Protein AF-A0A0G4NPZ3-F1 (afdb_monomer)

Nearest PDB structures (foldseek):
  5c4r-assembly1_A  TM=7.614E-01  e=9.612E-01  Rhodobacter capsulatus SB 1003
  8t5b-assembly1_A  TM=6.189E-01  e=8.976E-01  Human immunodeficiency virus 1
  7f06-assembly1_A  TM=5.908E-01  e=5.556E-01  Streptomyces sp.
  2rfl-assembly1_A  TM=5.561E-01  e=1.450E+00  Agrobacterium fabrum str. C58
  1vch-assembly2_D  TM=4.990E-01  e=2.508E+00  Thermus thermophilus

Sequence (69 aa):
VYHVPFLVIFRQATFPTVFSFFPIFRNIVIRERIEIVHGHASLSSLCHEAILHGRTMGLRTLFTDHSLF

InterPro domains:
  IPR013234 PIGA, GPI anchor biosynthesis [PF08288] (1-69)

Mean predicted aligned error: 3.25 Å

Secondary structure (DSSP, 8-state):
-------EEETTEEP--TTTTHHHHHHHHHHTT--EEEE--TT-HHHHHHHHHHHHTT-EEEE------

pLDDT: mean 93.52, std 8.76, range [51.97, 98.5]

Structure (mmCIF, N/CA/C/O backbone):
data_AF-A0A0G4NPZ3-F1
#
_entry.id   AF-A0A0G4NPZ3-F1
#
loop_
_atom_site.group_PDB
_atom_site.id
_atom_site.type_symbol
_atom_site.label_atom_id
_atom_site.label_alt_id
_atom_site.label_comp_id
_atom_site.label_asym_id
_atom_site.label_entity_id
_atom_site.label_seq_id
_atom_site.pdbx_PDB_ins_code
_atom_site.Cartn_x
_atom_site.Cartn_y
_atom_site.Cartn_z
_atom_site.occupancy
_atom_site.B_iso_or_equiv
_atom_site.auth_seq_id
_atom_site.auth_comp_id
_atom_site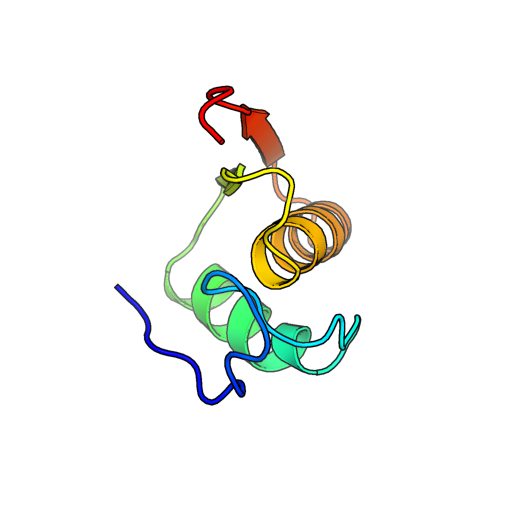.auth_asym_id
_atom_site.auth_atom_id
_atom_site.pdbx_PDB_model_num
ATOM 1 N N . VAL A 1 1 ? 4.728 -9.930 7.265 1.00 90.00 1 VAL A N 1
ATOM 2 C CA . VAL A 1 1 ? 5.261 -9.425 5.975 1.00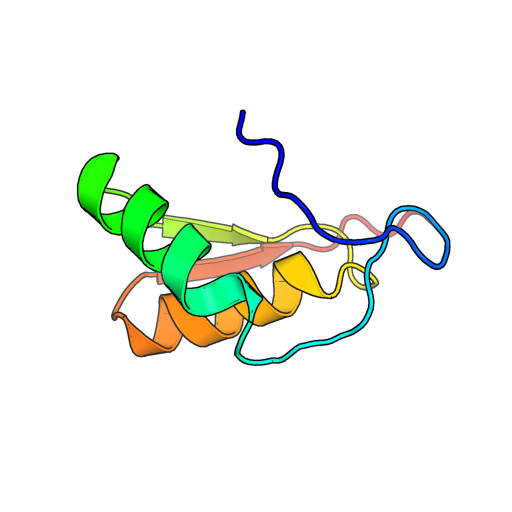 90.00 1 VAL A CA 1
ATOM 3 C C . VAL A 1 1 ? 4.456 -10.066 4.857 1.00 90.00 1 VAL A C 1
ATOM 5 O O . VAL A 1 1 ? 4.238 -11.269 4.928 1.00 90.00 1 VAL A O 1
ATOM 8 N N . TYR A 1 2 ? 3.968 -9.283 3.890 1.00 95.31 2 TYR A N 1
ATOM 9 C CA . TYR A 1 2 ? 3.177 -9.771 2.753 1.00 95.31 2 TYR A CA 1
ATOM 10 C C . TYR A 1 2 ? 3.966 -9.586 1.460 1.00 95.31 2 TYR A C 1
ATOM 12 O O . TYR A 1 2 ? 4.359 -8.466 1.147 1.00 95.31 2 TYR A O 1
ATOM 20 N N . HIS A 1 3 ? 4.166 -10.665 0.704 1.00 94.75 3 HIS A N 1
ATOM 21 C CA . HIS A 1 3 ? 4.663 -10.593 -0.668 1.00 94.75 3 HIS A CA 1
ATOM 22 C C . HIS A 1 3 ? 3.463 -10.604 -1.610 1.00 94.75 3 HIS A C 1
ATOM 24 O O . HIS A 1 3 ? 2.635 -11.512 -1.549 1.00 94.75 3 HIS A O 1
ATOM 30 N N . VAL A 1 4 ? 3.350 -9.577 -2.446 1.00 94.62 4 VAL A N 1
ATOM 31 C CA . VAL A 1 4 ? 2.221 -9.398 -3.364 1.00 94.62 4 VAL A CA 1
ATOM 32 C C . VAL A 1 4 ? 2.680 -9.610 -4.810 1.00 94.62 4 VAL A C 1
ATOM 34 O O . VAL A 1 4 ? 3.826 -9.291 -5.125 1.00 94.62 4 VAL A O 1
ATOM 37 N N . PRO A 1 5 ? 1.827 -10.153 -5.697 1.00 94.94 5 PRO A N 1
ATOM 38 C CA . PRO A 1 5 ? 2.228 -10.600 -7.031 1.00 94.94 5 PRO A CA 1
ATOM 39 C C . PRO A 1 5 ? 2.303 -9.435 -8.035 1.00 94.94 5 PRO A C 1
ATOM 41 O O . PRO A 1 5 ? 1.601 -9.426 -9.042 1.00 94.94 5 PRO A O 1
ATOM 44 N N . PHE A 1 6 ? 3.141 -8.435 -7.754 1.00 95.44 6 PHE A N 1
ATOM 45 C CA . PHE A 1 6 ? 3.389 -7.304 -8.649 1.00 95.44 6 PHE A CA 1
ATOM 46 C C . PHE A 1 6 ? 4.785 -7.387 -9.253 1.00 95.44 6 PHE A C 1
ATOM 48 O O . PHE A 1 6 ? 5.763 -7.672 -8.563 1.00 95.44 6 PHE A O 1
ATOM 55 N N . LEU A 1 7 ? 4.876 -7.108 -10.553 1.00 95.75 7 LEU A N 1
ATOM 56 C CA . LEU A 1 7 ? 6.148 -7.067 -11.258 1.00 95.75 7 LEU A CA 1
ATOM 57 C C . LEU A 1 7 ? 6.988 -5.888 -10.756 1.00 95.75 7 LEU A C 1
ATOM 59 O O . LEU A 1 7 ? 6.565 -4.733 -10.841 1.00 95.75 7 LEU A O 1
ATOM 63 N N . VAL A 1 8 ? 8.195 -6.188 -10.282 1.00 95.00 8 VAL A N 1
ATOM 64 C CA . VAL A 1 8 ? 9.224 -5.182 -10.009 1.00 95.00 8 VAL A CA 1
ATOM 65 C C . VAL A 1 8 ? 9.806 -4.719 -11.339 1.00 95.00 8 VAL A C 1
ATOM 67 O O . VAL A 1 8 ? 10.304 -5.531 -12.114 1.00 95.00 8 VAL A O 1
ATOM 70 N N . ILE A 1 9 ? 9.739 -3.416 -11.600 1.00 94.00 9 ILE A N 1
ATOM 71 C CA . ILE A 1 9 ? 10.164 -2.817 -12.870 1.00 94.00 9 ILE A CA 1
ATOM 72 C C . ILE A 1 9 ? 11.516 -2.126 -12.728 1.00 94.00 9 ILE A C 1
ATOM 74 O O . ILE A 1 9 ? 12.401 -2.325 -13.554 1.00 94.00 9 ILE A O 1
ATOM 78 N N . PHE A 1 10 ? 11.699 -1.311 -11.690 1.00 90.88 10 PHE A N 1
ATOM 79 C CA . PHE A 1 10 ? 12.923 -0.531 -11.511 1.00 90.88 10 PHE A CA 1
ATOM 80 C C . PHE A 1 10 ? 13.140 -0.201 -10.036 1.00 90.88 10 PHE A C 1
ATOM 82 O O . PHE A 1 10 ? 12.191 0.166 -9.353 1.00 90.88 10 PHE A O 1
ATOM 89 N N . ARG A 1 11 ? 14.378 -0.330 -9.536 1.00 88.31 11 ARG A N 1
ATOM 90 C CA . ARG A 1 11 ? 14.764 -0.003 -8.141 1.00 88.31 11 ARG A CA 1
ATOM 91 C C . ARG A 1 11 ? 13.788 -0.533 -7.075 1.00 88.31 11 ARG A C 1
ATOM 93 O O . ARG A 1 11 ? 13.412 0.191 -6.164 1.00 88.31 11 ARG A O 1
ATOM 100 N N . GLN A 1 12 ? 13.375 -1.797 -7.194 1.00 91.00 12 GLN A N 1
ATOM 101 C CA . GLN A 1 12 ? 12.415 -2.433 -6.273 1.00 91.00 12 GLN A CA 1
ATOM 102 C C . GLN A 1 12 ? 11.018 -1.774 -6.232 1.00 91.00 12 GLN A C 1
ATOM 104 O O . GLN A 1 12 ? 10.221 -2.071 -5.347 1.00 91.00 12 GLN A O 1
ATOM 109 N N . ALA A 1 13 ? 10.686 -0.928 -7.210 1.00 92.75 13 ALA A N 1
ATOM 110 C CA . ALA A 1 13 ? 9.355 -0.369 -7.409 1.00 92.75 13 ALA A CA 1
ATOM 111 C C . ALA A 1 13 ? 8.607 -1.100 -8.535 1.00 92.75 13 ALA A C 1
ATOM 113 O O . ALA A 1 13 ? 9.208 -1.628 -9.477 1.00 92.75 13 ALA A O 1
ATOM 114 N N . THR A 1 14 ? 7.280 -1.116 -8.439 1.00 95.44 14 THR A N 1
ATOM 115 C CA . THR A 1 14 ? 6.379 -1.724 -9.426 1.00 95.44 14 THR A CA 1
ATOM 116 C C . THR A 1 14 ? 5.812 -0.655 -10.360 1.00 95.44 14 THR A C 1
ATOM 118 O O . THR A 1 14 ? 5.959 0.544 -10.103 1.00 95.44 14 THR A O 1
ATOM 121 N N . PHE A 1 15 ? 5.113 -1.054 -11.425 1.00 94.69 15 PHE A N 1
ATOM 122 C CA . PHE A 1 15 ? 4.305 -0.096 -12.190 1.00 94.69 15 PHE A CA 1
ATOM 123 C C . PHE A 1 15 ? 3.256 0.561 -11.274 1.00 94.69 15 PHE A C 1
ATOM 125 O O . PHE A 1 15 ? 2.681 -0.154 -10.447 1.00 94.69 15 PHE A O 1
ATOM 132 N N . PRO A 1 16 ? 2.979 1.871 -11.397 1.00 92.69 16 PRO A N 1
ATOM 133 C CA . PRO A 1 16 ? 1.838 2.488 -10.731 1.00 92.69 16 PRO A CA 1
ATOM 134 C C . PRO A 1 16 ? 0.547 1.968 -11.370 1.00 92.69 16 PRO A C 1
ATOM 136 O O . PRO A 1 16 ? 0.184 2.346 -12.482 1.00 92.69 16 PRO A O 1
ATOM 139 N N . THR A 1 17 ? -0.134 1.062 -10.676 1.00 91.38 17 THR A N 1
ATOM 140 C CA . THR A 1 17 ? -1.380 0.443 -11.154 1.00 91.38 17 THR A CA 1
ATOM 141 C C . THR A 1 17 ? -2.622 1.188 -10.686 1.00 91.38 17 THR A C 1
ATOM 143 O O . THR A 1 17 ? -3.698 0.991 -11.248 1.00 91.38 17 THR A O 1
ATOM 146 N N . VAL A 1 18 ? -2.465 2.050 -9.676 1.00 87.62 18 VAL A N 1
ATOM 147 C CA . VAL A 1 18 ? -3.485 2.867 -9.002 1.00 87.62 18 VAL A CA 1
ATOM 148 C C . VAL A 1 18 ? -4.571 2.042 -8.310 1.00 87.62 18 VAL A C 1
ATOM 150 O O . VAL A 1 18 ? -4.837 2.282 -7.141 1.00 87.62 18 VAL A O 1
ATOM 153 N N . PHE A 1 19 ? -5.194 1.068 -8.976 1.00 93.31 19 PHE A N 1
ATOM 154 C CA . PHE A 1 19 ? -6.304 0.274 -8.444 1.00 93.31 19 PHE A CA 1
ATOM 155 C C . PHE A 1 19 ? -5.996 -1.217 -8.297 1.00 93.31 19 PHE A C 1
ATOM 157 O O . PHE A 1 19 ? -6.624 -1.869 -7.467 1.00 93.31 19 PHE A O 1
ATOM 164 N N . SER A 1 20 ? -5.047 -1.786 -9.049 1.00 94.38 20 SER A N 1
ATOM 165 C CA . SER A 1 20 ? -4.818 -3.241 -9.018 1.00 94.38 20 SER A CA 1
ATOM 166 C C . SER A 1 20 ? -4.307 -3.735 -7.662 1.00 94.38 20 SER A C 1
ATOM 168 O O . SER A 1 20 ? -4.611 -4.861 -7.274 1.00 94.38 20 SER A O 1
ATOM 170 N N . PHE A 1 21 ? -3.579 -2.904 -6.908 1.00 96.19 21 PHE A N 1
ATOM 171 C CA . PHE A 1 21 ? -3.135 -3.233 -5.548 1.00 96.19 21 PHE A CA 1
ATOM 172 C C . PHE A 1 21 ? -4.258 -3.164 -4.501 1.00 96.19 21 PHE A C 1
ATOM 174 O O . PHE A 1 21 ? -4.195 -3.848 -3.475 1.00 96.19 21 PHE A O 1
ATOM 181 N N . PHE A 1 22 ? -5.316 -2.389 -4.760 1.00 97.44 22 PHE A N 1
ATOM 182 C CA . PHE A 1 22 ? -6.343 -2.079 -3.766 1.00 97.44 22 PHE A CA 1
ATOM 183 C C . PHE A 1 22 ? -7.056 -3.305 -3.172 1.00 97.44 22 PHE A C 1
ATOM 185 O O . PHE A 1 22 ? -7.174 -3.360 -1.947 1.00 97.44 22 PHE A O 1
ATOM 192 N N . PRO A 1 23 ? -7.502 -4.317 -3.950 1.00 97.19 23 PRO A N 1
ATOM 193 C CA . PRO A 1 23 ? -8.207 -5.467 -3.382 1.00 97.19 23 PRO A CA 1
ATOM 194 C C . PRO A 1 23 ? -7.360 -6.243 -2.366 1.00 97.19 23 PRO A C 1
ATOM 196 O O . PRO A 1 23 ? -7.864 -6.640 -1.313 1.00 97.19 23 PRO A O 1
ATOM 199 N N . ILE A 1 24 ? -6.066 -6.414 -2.659 1.00 97.19 24 ILE A N 1
ATOM 200 C CA . ILE A 1 24 ? -5.120 -7.113 -1.782 1.00 97.19 24 ILE A CA 1
ATOM 201 C C . ILE A 1 24 ? -4.838 -6.261 -0.543 1.00 97.19 24 ILE A C 1
ATOM 203 O O . ILE A 1 24 ? -4.952 -6.752 0.581 1.00 97.19 24 ILE A O 1
ATOM 207 N N . PHE A 1 25 ? -4.541 -4.974 -0.735 1.00 98.00 25 PHE A N 1
ATOM 208 C CA . PHE A 1 25 ? -4.300 -4.033 0.357 1.00 98.00 25 PHE A CA 1
ATOM 209 C C . PHE A 1 25 ? -5.486 -3.956 1.328 1.00 98.00 25 PHE A C 1
ATOM 211 O O . PHE A 1 25 ? -5.316 -4.131 2.534 1.00 98.00 25 PHE A O 1
ATOM 218 N N . ARG A 1 26 ? -6.708 -3.781 0.807 1.00 98.06 26 ARG A N 1
ATOM 219 C CA . ARG A 1 26 ? -7.941 -3.719 1.601 1.00 98.06 26 ARG A CA 1
ATOM 220 C C . ARG A 1 26 ? -8.162 -4.997 2.404 1.00 98.06 26 ARG A C 1
ATOM 222 O O . ARG A 1 26 ? -8.557 -4.918 3.566 1.00 98.06 26 ARG A O 1
ATOM 229 N N . ASN A 1 27 ? -7.938 -6.165 1.796 1.00 98.38 27 ASN A N 1
ATOM 230 C CA . ASN A 1 27 ? -8.088 -7.444 2.488 1.00 98.38 27 ASN A CA 1
ATOM 231 C C . ASN A 1 27 ? -7.142 -7.539 3.691 1.00 98.38 27 ASN A C 1
ATOM 233 O O . ASN A 1 27 ? -7.593 -7.872 4.786 1.00 98.38 27 ASN A O 1
ATOM 237 N N . ILE A 1 28 ? -5.871 -7.175 3.498 1.00 98.25 28 ILE A N 1
ATOM 238 C CA . ILE A 1 28 ?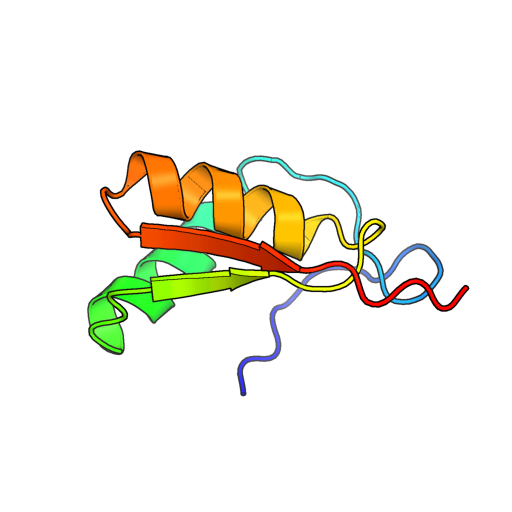 -4.859 -7.169 4.558 1.00 98.25 28 ILE A CA 1
ATOM 239 C C . ILE A 1 28 ? -5.268 -6.204 5.671 1.00 98.25 28 ILE A C 1
ATOM 241 O O . ILE A 1 28 ? -5.385 -6.612 6.820 1.00 98.25 28 ILE A O 1
ATOM 245 N N . VAL A 1 29 ? -5.549 -4.943 5.340 1.00 98.19 29 VAL A N 1
ATOM 246 C CA . VAL A 1 29 ? -5.871 -3.910 6.335 1.00 98.19 29 VAL A CA 1
ATOM 247 C C . VAL A 1 29 ? -7.067 -4.293 7.203 1.00 98.19 29 VAL A C 1
ATOM 249 O O . VAL A 1 29 ? -7.002 -4.154 8.423 1.00 98.19 29 VAL A O 1
ATOM 252 N N . ILE A 1 30 ? -8.148 -4.792 6.598 1.00 98.31 30 ILE A N 1
ATOM 253 C CA . ILE A 1 30 ? -9.358 -5.168 7.340 1.00 98.31 30 ILE A CA 1
ATOM 254 C C . ILE A 1 30 ? -9.096 -6.390 8.219 1.00 98.31 30 ILE A C 1
ATOM 256 O O . ILE A 1 30 ? -9.477 -6.400 9.389 1.00 98.31 30 ILE A O 1
ATOM 260 N N . ARG A 1 31 ? -8.447 -7.422 7.668 1.00 98.44 31 ARG A N 1
ATOM 261 C CA . ARG A 1 31 ? -8.189 -8.674 8.387 1.00 98.44 31 ARG A CA 1
ATOM 262 C C . ARG A 1 31 ? -7.261 -8.462 9.577 1.00 98.44 31 ARG A C 1
ATOM 264 O O . ARG A 1 31 ? -7.524 -8.983 10.655 1.00 98.44 31 ARG A O 1
ATOM 271 N N . GLU A 1 32 ? -6.211 -7.676 9.375 1.00 98.31 32 GLU A N 1
ATOM 272 C CA . GLU A 1 32 ? -5.207 -7.375 10.395 1.00 98.31 32 GLU A CA 1
ATOM 273 C C . GLU A 1 32 ? -5.646 -6.251 11.346 1.00 98.31 32 GLU A C 1
ATOM 275 O O . GLU A 1 32 ? -4.918 -5.928 12.280 1.00 98.31 32 GLU A O 1
ATOM 280 N N . ARG A 1 33 ? -6.834 -5.659 11.134 1.00 98.00 33 ARG A N 1
ATOM 281 C CA . ARG A 1 33 ? -7.361 -4.527 11.918 1.00 98.00 33 ARG A CA 1
ATOM 282 C C . ARG A 1 33 ? -6.366 -3.363 11.993 1.00 98.00 33 ARG A C 1
ATOM 284 O O . ARG A 1 33 ? -6.151 -2.778 13.050 1.00 98.00 33 ARG A O 1
ATOM 291 N N . ILE A 1 34 ? -5.744 -3.043 10.860 1.00 98.19 34 ILE A N 1
ATOM 292 C CA . ILE A 1 34 ? -4.783 -1.943 10.758 1.00 98.19 34 ILE A CA 1
ATOM 293 C C . ILE A 1 34 ? -5.522 -0.609 10.896 1.00 98.19 34 ILE A C 1
ATOM 295 O O . ILE A 1 34 ? -6.487 -0.355 10.182 1.00 98.19 34 ILE A O 1
ATOM 299 N N . GLU A 1 35 ? -5.023 0.264 11.771 1.00 98.19 35 GLU A N 1
ATOM 300 C CA . GLU A 1 35 ? -5.574 1.610 11.999 1.00 98.19 35 GLU A CA 1
ATOM 301 C C . GLU A 1 35 ? -4.691 2.734 11.430 1.00 98.19 35 GLU A C 1
ATOM 303 O O . GLU A 1 35 ? -5.137 3.877 11.273 1.00 98.19 35 GLU A O 1
ATOM 308 N N . ILE A 1 36 ? -3.418 2.429 11.156 1.00 98.31 36 ILE A N 1
ATOM 309 C CA . ILE A 1 36 ? -2.411 3.3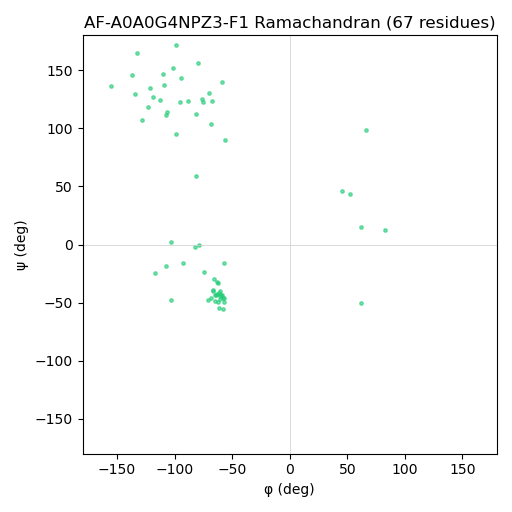90 10.703 1.00 98.31 36 ILE A CA 1
ATOM 310 C C . ILE A 1 36 ? -1.626 2.793 9.537 1.00 98.31 36 ILE A C 1
ATOM 312 O O . ILE A 1 36 ? -1.098 1.688 9.636 1.00 98.31 36 ILE A O 1
ATOM 316 N N . VAL A 1 37 ? -1.514 3.550 8.449 1.00 98.19 37 VAL A N 1
ATOM 317 C CA . VAL A 1 37 ? -0.651 3.231 7.308 1.00 98.19 37 VAL A CA 1
ATOM 318 C C . VAL A 1 37 ? 0.544 4.168 7.349 1.00 98.19 37 VAL A C 1
ATOM 320 O O . VAL A 1 37 ? 0.402 5.380 7.181 1.00 98.19 37 VAL A O 1
ATOM 323 N N . HIS A 1 38 ? 1.724 3.604 7.569 1.00 97.62 38 HIS A N 1
ATOM 324 C CA . HIS A 1 38 ? 2.982 4.336 7.527 1.00 97.62 38 HIS A CA 1
ATOM 325 C C . HIS A 1 38 ? 3.744 3.946 6.263 1.00 97.62 38 HIS A C 1
ATOM 327 O O . HIS A 1 38 ? 4.164 2.801 6.114 1.00 97.62 38 HIS A O 1
ATOM 333 N N . GLY A 1 39 ? 3.860 4.887 5.330 1.00 95.06 39 GLY A N 1
ATOM 334 C CA . GLY A 1 39 ? 4.596 4.711 4.086 1.00 95.06 39 GLY A CA 1
ATOM 335 C C . GLY A 1 39 ? 6.037 5.215 4.168 1.00 95.06 39 GLY A C 1
ATOM 336 O O . GLY A 1 39 ? 6.309 6.261 4.761 1.00 95.06 39 GLY A O 1
ATOM 337 N N . HIS A 1 40 ? 6.930 4.487 3.499 1.00 93.44 40 HIS A N 1
ATOM 338 C CA . HIS A 1 40 ? 8.337 4.829 3.290 1.00 93.44 40 HIS A CA 1
ATOM 339 C C . HIS A 1 40 ? 8.720 4.646 1.817 1.00 93.44 40 HIS A C 1
ATOM 341 O O . HIS A 1 40 ? 8.015 3.958 1.077 1.00 93.44 40 HIS A O 1
ATOM 347 N N . ALA A 1 41 ? 9.865 5.215 1.431 1.00 90.00 41 ALA A N 1
ATOM 348 C CA . ALA A 1 41 ? 10.427 5.221 0.079 1.00 90.00 41 ALA A CA 1
ATOM 349 C C . ALA A 1 41 ? 9.592 6.024 -0.935 1.00 90.00 41 ALA A C 1
ATOM 351 O O . ALA A 1 41 ? 8.635 5.520 -1.529 1.00 90.00 41 ALA A O 1
ATOM 352 N N . SER A 1 42 ? 10.018 7.267 -1.187 1.00 88.94 42 SER A N 1
ATOM 353 C CA . SER A 1 42 ? 9.385 8.222 -2.117 1.00 88.94 42 SER A CA 1
ATOM 354 C C . SER A 1 42 ? 9.229 7.745 -3.566 1.00 88.94 42 SER A C 1
ATOM 356 O O . SER A 1 42 ? 8.419 8.303 -4.299 1.00 88.94 42 SER A O 1
ATOM 358 N N . LEU A 1 43 ? 9.931 6.692 -3.993 1.00 90.69 43 LEU A N 1
ATOM 359 C CA . LEU A 1 43 ? 9.789 6.113 -5.339 1.00 90.69 43 LEU A CA 1
ATOM 360 C C . LEU A 1 43 ? 8.970 4.810 -5.382 1.00 90.69 43 LEU A C 1
ATOM 362 O O . LEU A 1 43 ? 8.821 4.214 -6.448 1.00 90.69 43 LEU A O 1
ATOM 366 N N . SER A 1 44 ? 8.424 4.346 -4.253 1.00 92.69 44 SER A N 1
ATOM 367 C CA . SER A 1 44 ? 7.594 3.138 -4.214 1.00 92.69 44 SER A CA 1
ATOM 368 C C . SER A 1 44 ? 6.159 3.437 -4.652 1.00 92.69 44 SER A C 1
ATOM 370 O O . SER A 1 44 ? 5.407 4.112 -3.949 1.00 92.69 44 SER A O 1
ATOM 372 N N . SER A 1 45 ? 5.741 2.902 -5.797 1.00 94.62 45 SER A N 1
ATOM 373 C CA . SER A 1 45 ? 4.361 3.013 -6.297 1.00 94.62 45 SER A CA 1
ATOM 374 C C . SER A 1 45 ? 3.343 2.389 -5.336 1.00 94.62 45 SER A C 1
ATOM 376 O O . SER A 1 45 ? 2.352 3.033 -4.997 1.00 94.62 45 SER A O 1
ATOM 37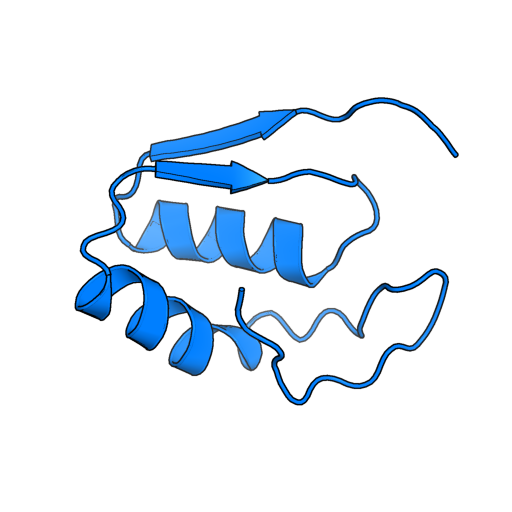8 N N . LEU A 1 46 ? 3.627 1.199 -4.793 1.00 95.81 46 LEU A N 1
ATOM 379 C CA . LEU A 1 46 ? 2.766 0.553 -3.792 1.00 95.81 46 LEU A CA 1
ATOM 380 C C . LEU A 1 46 ? 2.630 1.372 -2.499 1.00 95.81 46 LEU A C 1
ATOM 382 O O . LEU A 1 46 ? 1.569 1.350 -1.883 1.00 95.81 46 LEU A O 1
ATOM 386 N N . CYS A 1 47 ? 3.670 2.109 -2.092 1.00 95.56 47 CYS A N 1
ATOM 387 C CA . CYS A 1 47 ? 3.601 3.007 -0.934 1.00 95.56 47 CYS A CA 1
ATOM 388 C C . CYS A 1 47 ? 2.567 4.121 -1.152 1.00 95.56 47 CYS A C 1
ATOM 390 O O . CYS A 1 47 ? 1.682 4.326 -0.320 1.00 95.56 47 CYS A O 1
ATOM 392 N N . HIS A 1 48 ? 2.630 4.794 -2.301 1.00 95.75 48 HIS A N 1
ATOM 393 C CA . HIS A 1 48 ? 1.702 5.875 -2.633 1.00 95.75 48 HIS A CA 1
ATOM 394 C C . HIS A 1 48 ? 0.272 5.359 -2.811 1.00 95.75 48 HIS A C 1
ATOM 396 O O . HIS A 1 48 ? -0.669 5.985 -2.322 1.00 95.75 48 HIS A O 1
ATOM 402 N N . GLU A 1 49 ? 0.100 4.191 -3.435 1.00 97.06 49 GLU A N 1
ATOM 403 C CA . GLU A 1 49 ? -1.207 3.537 -3.545 1.00 97.06 49 GLU A CA 1
ATOM 404 C C . GLU A 1 49 ? -1.762 3.147 -2.162 1.00 97.06 49 GLU A C 1
ATOM 406 O O . GLU A 1 49 ? -2.933 3.398 -1.885 1.00 97.06 49 GLU A O 1
ATOM 411 N N . ALA A 1 50 ? -0.937 2.607 -1.2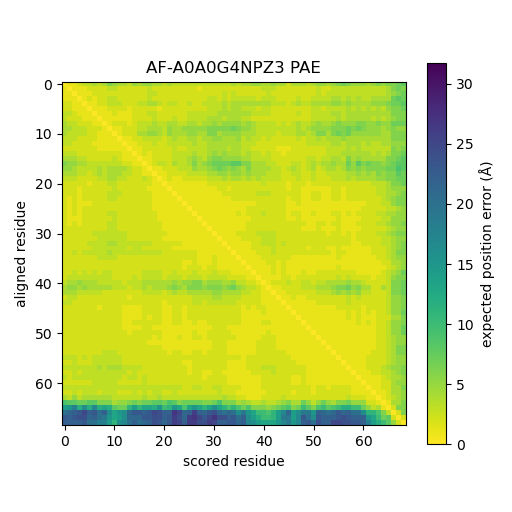56 1.00 97.38 50 ALA A N 1
ATOM 412 C CA . ALA A 1 50 ? -1.344 2.278 0.114 1.00 97.38 50 ALA A CA 1
ATOM 413 C C . ALA A 1 50 ? -1.793 3.516 0.905 1.00 97.38 50 ALA A C 1
ATOM 415 O O . ALA A 1 50 ? -2.787 3.458 1.628 1.00 97.38 50 ALA A O 1
ATOM 416 N N . ILE A 1 51 ? -1.076 4.636 0.773 1.00 97.75 51 ILE A N 1
ATOM 417 C CA . ILE A 1 51 ? -1.439 5.904 1.419 1.00 97.75 51 ILE A CA 1
ATOM 418 C C . ILE A 1 51 ? -2.761 6.425 0.853 1.00 97.75 51 ILE A C 1
ATOM 420 O O . ILE A 1 51 ? -3.660 6.762 1.623 1.00 97.75 51 ILE A O 1
ATOM 424 N N . LEU A 1 52 ? -2.904 6.455 -0.475 1.00 97.56 52 LEU A N 1
ATOM 425 C CA . LEU A 1 52 ? -4.124 6.914 -1.138 1.00 97.56 52 LEU A CA 1
ATOM 426 C C . LEU A 1 52 ? -5.336 6.089 -0.684 1.00 97.56 52 LEU A C 1
ATOM 428 O O . LEU A 1 52 ? -6.297 6.637 -0.144 1.00 97.56 52 LEU A O 1
ATOM 432 N N . HIS A 1 53 ? -5.260 4.766 -0.831 1.00 98.00 53 HIS A N 1
ATOM 433 C CA . HIS A 1 53 ? -6.349 3.861 -0.466 1.00 98.00 53 HIS A CA 1
ATOM 434 C C . HIS A 1 53 ? -6.609 3.831 1.032 1.00 98.00 53 HIS A C 1
ATOM 436 O O . HIS A 1 53 ? -7.764 3.812 1.452 1.00 98.00 53 HIS A O 1
ATOM 442 N N . GLY A 1 54 ? -5.559 3.866 1.853 1.00 98.12 54 GLY A N 1
ATOM 443 C CA . GLY A 1 54 ? -5.681 3.932 3.306 1.00 98.12 54 GLY A CA 1
ATOM 444 C C . GLY A 1 54 ? -6.458 5.169 3.743 1.00 98.12 54 GLY A C 1
ATOM 445 O O . GLY A 1 54 ? -7.374 5.065 4.561 1.00 98.12 54 GLY A O 1
ATOM 446 N N . ARG A 1 55 ? -6.174 6.326 3.131 1.00 98.00 55 ARG A N 1
ATOM 447 C CA . ARG A 1 55 ? -6.909 7.567 3.385 1.00 98.00 55 ARG A CA 1
ATOM 448 C C . ARG A 1 55 ? -8.374 7.452 2.958 1.00 98.00 55 ARG A C 1
ATOM 450 O O . ARG A 1 55 ? -9.247 7.847 3.727 1.00 98.00 55 ARG A O 1
ATOM 457 N N . THR A 1 56 ? -8.652 6.865 1.791 1.00 97.12 56 THR A N 1
ATOM 458 C CA . THR A 1 56 ? -10.023 6.604 1.305 1.00 97.12 56 THR A CA 1
ATOM 459 C C . THR A 1 56 ? -10.795 5.637 2.206 1.00 97.12 56 THR A C 1
ATOM 461 O O . THR A 1 56 ? -12.003 5.776 2.368 1.00 97.12 56 THR A O 1
ATOM 464 N N . MET A 1 57 ? -10.109 4.685 2.839 1.00 97.94 57 MET A N 1
ATOM 465 C CA . MET A 1 57 ? -10.690 3.749 3.805 1.00 97.94 57 MET A CA 1
ATOM 466 C C . MET A 1 57 ? -10.895 4.351 5.207 1.00 97.94 57 MET A C 1
ATOM 468 O O . MET A 1 57 ? -11.377 3.653 6.095 1.00 97.94 57 MET A O 1
ATOM 472 N N . GLY A 1 58 ? -10.541 5.622 5.425 1.00 98.00 58 GLY A N 1
ATOM 473 C CA . GLY A 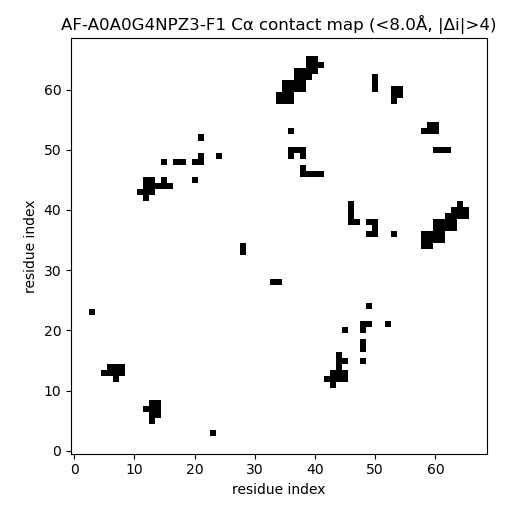1 58 ? -10.684 6.298 6.717 1.00 98.00 58 GLY A CA 1
ATOM 474 C C . GLY A 1 58 ? -9.543 6.038 7.707 1.00 98.00 58 GLY A C 1
ATOM 475 O O . GLY A 1 58 ? -9.668 6.384 8.880 1.00 98.00 58 GLY A O 1
ATOM 476 N N . LEU A 1 59 ? -8.425 5.460 7.259 1.00 98.44 59 LEU A N 1
ATOM 477 C CA . LEU A 1 59 ? -7.257 5.210 8.103 1.00 98.44 59 LEU A CA 1
ATOM 478 C C . LEU A 1 59 ? -6.427 6.478 8.290 1.00 98.44 59 LEU A C 1
ATOM 480 O O . LEU A 1 59 ? -6.411 7.386 7.447 1.00 98.44 59 LEU A O 1
ATOM 484 N N . ARG A 1 60 ? -5.662 6.510 9.3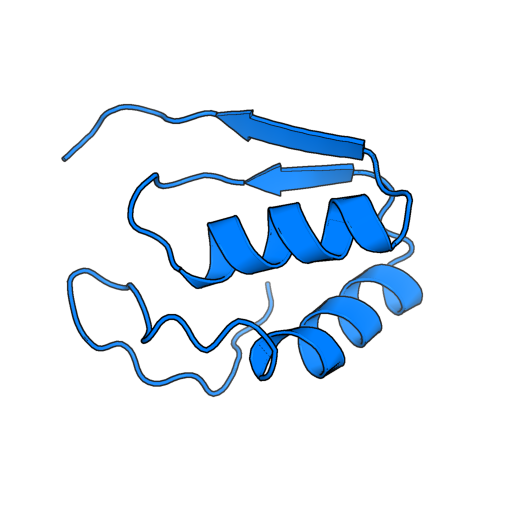82 1.00 98.50 60 ARG A N 1
ATOM 485 C CA . ARG A 1 60 ? -4.605 7.507 9.552 1.00 98.50 60 ARG A CA 1
ATOM 486 C C . ARG A 1 60 ? -3.427 7.108 8.679 1.00 98.50 60 ARG A C 1
ATOM 488 O O . ARG A 1 60 ? -2.919 5.998 8.793 1.00 98.50 60 ARG A O 1
ATOM 495 N N . THR A 1 61 ? -2.988 8.009 7.817 1.00 98.19 61 THR A N 1
ATOM 496 C CA . THR A 1 61 ? -1.873 7.751 6.908 1.00 98.19 61 THR A CA 1
ATOM 497 C C . THR A 1 61 ? -0.774 8.762 7.154 1.00 98.19 61 THR A C 1
ATOM 499 O O . THR A 1 61 ? -1.055 9.957 7.243 1.00 98.19 61 THR A O 1
ATOM 502 N N . LEU A 1 62 ? 0.466 8.300 7.228 1.00 97.25 62 LEU A N 1
ATOM 503 C CA . LEU A 1 62 ? 1.631 9.165 7.310 1.00 97.25 62 LEU A CA 1
ATOM 504 C C . LEU A 1 62 ? 2.732 8.648 6.395 1.00 97.25 62 LEU A C 1
ATOM 506 O O . LEU A 1 62 ? 2.885 7.446 6.186 1.00 97.25 62 LEU A O 1
ATOM 510 N N . PHE A 1 63 ? 3.477 9.585 5.835 1.00 96.12 63 PHE A N 1
ATOM 511 C CA . PHE A 1 63 ? 4.615 9.306 4.987 1.00 96.12 63 PHE A CA 1
ATOM 512 C C . PHE A 1 63 ? 5.839 9.911 5.649 1.00 96.12 63 PHE A C 1
ATOM 514 O O . PHE A 1 63 ? 5.832 11.094 5.994 1.00 96.12 63 PHE A O 1
ATOM 521 N N . THR A 1 64 ? 6.876 9.105 5.834 1.00 93.81 64 THR A N 1
ATOM 522 C CA . THR A 1 64 ? 8.192 9.629 6.183 1.00 93.81 64 THR A CA 1
ATOM 523 C C . THR A 1 64 ? 9.177 9.145 5.143 1.00 93.81 64 THR A C 1
ATOM 525 O O . THR A 1 64 ? 9.381 7.939 4.966 1.00 93.81 64 THR A O 1
ATOM 528 N N . ASP A 1 65 ? 9.777 10.103 4.447 1.00 89.25 65 ASP A N 1
ATOM 529 C CA . ASP A 1 65 ? 10.898 9.817 3.574 1.00 89.25 65 ASP A CA 1
ATOM 530 C C . ASP A 1 65 ? 12.169 9.907 4.399 1.00 89.25 65 ASP A C 1
ATOM 532 O O . ASP A 1 65 ? 12.459 10.918 5.040 1.00 89.25 65 ASP A O 1
ATOM 536 N N . HIS A 1 66 ? 12.920 8.822 4.394 1.00 79.50 66 HIS A N 1
ATOM 537 C CA . HIS A 1 66 ? 14.289 8.846 4.853 1.00 79.50 66 HIS A CA 1
ATOM 538 C C . HIS A 1 66 ? 15.099 8.943 3.574 1.00 79.50 66 HIS A C 1
ATOM 540 O O . HIS A 1 66 ? 15.282 7.933 2.901 1.00 79.50 66 HIS A O 1
ATOM 546 N N . SER A 1 67 ? 15.458 10.175 3.194 1.00 57.78 67 SER A N 1
ATOM 547 C CA . SER A 1 67 ? 16.200 10.484 1.972 1.00 57.78 67 SER A CA 1
ATOM 548 C C . SER A 1 67 ? 17.508 9.702 1.933 1.00 57.78 67 SER A C 1
ATOM 550 O O . SER A 1 67 ? 18.546 10.157 2.401 1.00 57.78 67 SER A O 1
ATOM 552 N N . LEU A 1 68 ? 17.445 8.519 1.353 1.00 57.75 68 LEU A N 1
ATOM 553 C CA . LEU A 1 68 ? 18.565 7.819 0.778 1.00 57.75 68 LEU A CA 1
ATOM 554 C C . LEU A 1 68 ? 18.085 7.470 -0.620 1.00 57.75 68 LEU A C 1
ATOM 556 O O . LEU A 1 68 ? 17.218 6.619 -0.815 1.00 57.75 68 LEU A O 1
ATOM 560 N N . PHE A 1 69 ? 18.630 8.171 -1.605 1.00 51.97 69 PHE A N 1
ATOM 561 C CA . PHE A 1 69 ? 18.947 7.433 -2.813 1.00 51.97 69 PHE A CA 1
ATOM 562 C C . PHE A 1 69 ? 19.745 6.178 -2.452 1.00 51.97 69 PHE A C 1
ATOM 564 O O . PHE A 1 69 ? 20.556 6.256 -1.501 1.00 51.97 69 PHE A O 1
#

Organism: Verticillium longisporum (NCBI:txid100787)

Radius of gyration: 11.82 Å; Cα contacts (8 Å, |Δi|>4): 77; chains: 1; bounding box: 30×21×25 Å

Solvent-accessible surface area (backbone atoms only — not comparable to full-atom values): 4351 Å² total; per-residue (Å²): 139,86,91,71,101,64,65,68,74,54,97,89,12,40,72,77,63,79,56,75,59,45,68,60,50,53,52,50,37,62,76,71,63,60,62,67,46,79,31,56,55,90,76,32,32,66,36,54,40,49,43,54,52,35,44,75,74,71,33,50,57,50,76,53,72,75,92,64,131

Foldseek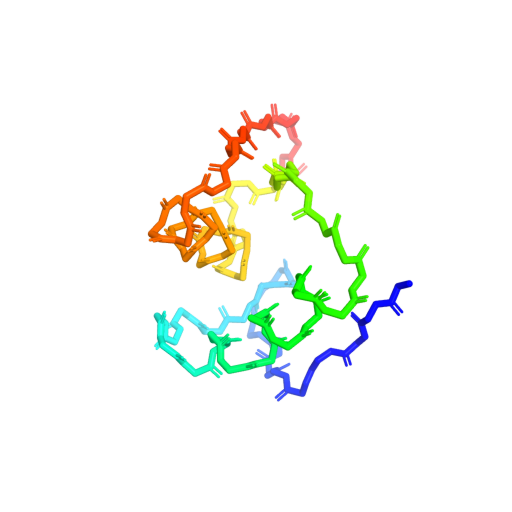 3Di:
DDDDPFDQDPPSAGPLPLPPCLVVLVVCCVVVVPQEAEAEDPRHSVRVSSQVNCVVVVHHYDYDYPDDD